Protein AF-A0A7S1R4V3-F1 (afdb_monomer_lite)

Secondary structure (DSSP, 8-state):
--TTSS------IIIIIHHHHH-TT--EEEEES-HHHHHHHHHHHHTTT-EEEEE-----EEE--TT--HHHHHHHHHHHHHGGGG-STT---EEE----

Organism: Alexandrium catenella (NCBI:txid2925)

InterPro domains:
  IPR015590 Aldehyde dehydrogenase domain [PF00171] (1-100)
  IPR016161 Aldehyde/histidinol dehydrogenase [SSF53720] (1-100)
  IPR016162 Aldehyde dehydrogenase, N-terminal [G3DSA:3.40.605.10] (1-57)
  IPR016163 Aldehyde dehydrogenase, C-terminal [G3DSA:3.40.309.10] (58-100)

pLDDT: mean 96.74, std 1.95, range [84.31, 98.69]

Foldseek 3Di:
DPPPPDDDDDDDCVPPVLCQLQPLPDQEDEDEEAPVSLVVSCVNNVVNPHHYHYHHAAQAADEDDPPDDCVVVVVVLVCQCCPVHNPDSNRNNHYHYDPD

Structure (mmCIF, N/CA/C/O backbone):
data_AF-A0A7S1R4V3-F1
#
_entry.id   AF-A0A7S1R4V3-F1
#
loop_
_atom_site.group_PDB
_atom_site.id
_atom_site.type_symbol
_atom_site.label_atom_id
_atom_site.label_alt_id
_atom_site.label_comp_id
_atom_site.label_asym_id
_atom_site.label_entity_id
_atom_site.label_seq_id
_atom_site.pdbx_PDB_ins_code
_atom_site.Cartn_x
_atom_site.Cartn_y
_atom_site.Cartn_z
_atom_site.occupancy
_atom_site.B_iso_or_equiv
_atom_site.auth_seq_id
_atom_site.auth_comp_id
_atom_site.auth_asym_id
_atom_site.auth_atom_id
_atom_site.pdbx_PDB_model_num
ATOM 1 N N . LEU A 1 1 ? -17.159 19.241 11.089 1.00 92.56 1 LEU A N 1
ATOM 2 C CA . LEU A 1 1 ? -17.833 17.939 11.306 1.00 92.56 1 LEU A CA 1
ATOM 3 C C . LEU A 1 1 ? -18.460 17.944 12.697 1.00 92.56 1 LEU A C 1
ATOM 5 O O . LEU A 1 1 ? -17.871 18.572 13.573 1.00 92.56 1 LEU A O 1
ATOM 9 N N . PRO A 1 2 ? -19.611 17.288 12.920 1.00 98.50 2 PRO A N 1
ATOM 10 C CA . PRO A 1 2 ? -20.125 17.053 14.270 1.00 98.50 2 PRO A CA 1
ATOM 11 C C . PRO A 1 2 ? -19.094 16.346 15.168 1.00 98.50 2 PRO A C 1
ATOM 13 O O . PRO A 1 2 ? -18.224 15.620 14.677 1.00 98.50 2 PRO A O 1
ATOM 16 N N . LYS A 1 3 ? -19.188 16.552 16.488 1.00 98.25 3 LYS A N 1
ATOM 17 C CA . LYS A 1 3 ? -18.275 15.943 17.469 1.00 98.25 3 LYS A CA 1
ATOM 18 C C . LYS A 1 3 ? -18.311 14.412 17.357 1.00 98.25 3 LYS A C 1
ATOM 20 O O . LYS A 1 3 ? -19.385 13.824 17.380 1.00 98.25 3 LYS A O 1
ATOM 25 N N . GLY A 1 4 ? -17.137 13.785 17.258 1.00 97.69 4 GLY A N 1
ATOM 26 C CA . GLY A 1 4 ? -16.975 12.326 17.206 1.00 97.69 4 GLY A CA 1
ATOM 27 C C . GLY A 1 4 ? -17.000 11.700 15.806 1.00 97.69 4 GLY A C 1
ATOM 28 O O . GLY A 1 4 ? -16.660 10.529 15.686 1.00 97.69 4 GLY A O 1
ATOM 29 N N . VAL A 1 5 ? -17.330 12.456 14.749 1.00 98.56 5 VAL A N 1
ATOM 30 C CA . VAL A 1 5 ? -17.354 11.931 13.364 1.00 98.56 5 VAL A CA 1
ATOM 31 C C . VAL A 1 5 ? -15.955 11.595 12.846 1.00 98.56 5 VAL A C 1
ATOM 33 O O . VAL A 1 5 ? -15.773 10.603 12.148 1.00 98.56 5 VAL A O 1
ATOM 36 N N . PHE A 1 6 ? -14.964 12.415 13.189 1.00 98.31 6 PHE A N 1
ATOM 37 C CA . PHE A 1 6 ? -13.565 12.176 12.860 1.00 98.31 6 PHE A CA 1
ATOM 38 C C . PHE A 1 6 ? -12.739 12.232 14.134 1.00 98.31 6 PHE A C 1
ATOM 40 O O . PHE A 1 6 ? -12.869 13.169 14.923 1.00 98.31 6 PHE A O 1
ATOM 47 N N . ASN A 1 7 ? -11.880 11.235 14.305 1.00 98.19 7 ASN A N 1
ATOM 48 C CA . ASN A 1 7 ? -10.966 11.129 15.428 1.00 98.19 7 ASN A CA 1
ATOM 49 C C . ASN A 1 7 ? -9.594 10.748 14.865 1.00 98.19 7 ASN A C 1
ATOM 51 O O . ASN A 1 7 ? -9.501 9.844 14.036 1.00 98.19 7 ASN A O 1
ATOM 55 N N . MET A 1 8 ? -8.541 11.432 15.311 1.00 97.62 8 MET A N 1
ATOM 56 C CA . MET A 1 8 ? -7.157 11.115 14.963 1.00 97.62 8 MET A CA 1
ATOM 57 C C . MET A 1 8 ? -6.449 10.612 16.214 1.00 97.62 8 MET A C 1
ATOM 59 O O . MET A 1 8 ? -6.456 11.283 17.244 1.00 97.62 8 MET A O 1
ATOM 63 N N . VAL A 1 9 ? -5.843 9.435 16.111 1.00 96.75 9 VAL A N 1
ATOM 64 C CA . VAL A 1 9 ? -5.105 8.795 17.200 1.00 96.75 9 VAL A CA 1
ATOM 65 C C . VAL A 1 9 ? -3.685 8.548 16.716 1.00 96.75 9 VAL A C 1
ATOM 67 O O . VAL A 1 9 ? -3.489 8.067 15.601 1.00 96.75 9 VAL A O 1
ATOM 70 N N . VAL A 1 10 ? -2.702 8.893 17.545 1.00 97.75 10 VAL A N 1
ATOM 71 C CA . VAL A 1 10 ? -1.279 8.690 17.260 1.00 97.75 10 VAL A CA 1
ATOM 72 C C . VAL A 1 10 ? -0.739 7.661 18.241 1.00 97.75 10 VAL A C 1
ATOM 74 O O . VAL A 1 10 ? -0.885 7.822 19.449 1.00 97.75 10 VAL A O 1
ATOM 77 N N . GLY A 1 11 ? -0.121 6.613 17.713 1.00 96.88 11 GLY A N 1
ATOM 78 C CA . GLY A 1 11 ? 0.475 5.543 18.498 1.00 96.88 11 GLY A CA 1
ATOM 79 C C . GLY A 1 11 ? 1.022 4.442 17.602 1.00 96.88 11 GLY A C 1
ATOM 80 O O . GLY A 1 11 ? 1.032 4.570 16.376 1.00 96.88 11 GLY A O 1
ATOM 81 N N . ASP A 1 12 ? 1.498 3.366 18.216 1.00 98.06 12 ASP 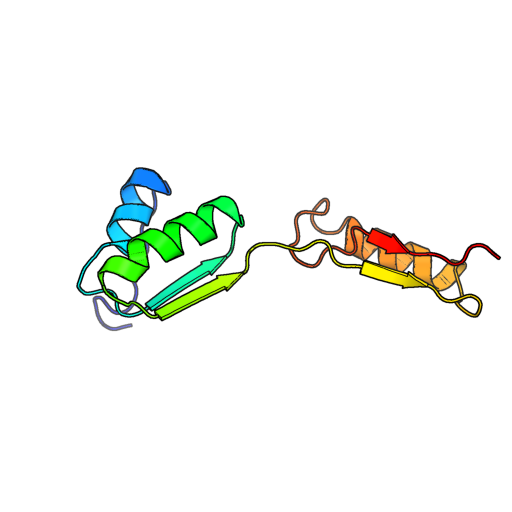A N 1
ATOM 82 C CA . ASP A 1 12 ? 2.060 2.236 17.485 1.00 98.06 12 ASP A CA 1
ATOM 83 C C . ASP A 1 12 ? 0.990 1.196 17.093 1.00 98.06 12 ASP A C 1
ATOM 85 O O . ASP A 1 12 ? -0.173 1.233 17.509 1.00 98.06 12 ASP A O 1
ATOM 89 N N . GLY A 1 13 ? 1.396 0.250 16.243 1.00 96.94 13 GLY A N 1
ATOM 90 C CA . GLY A 1 13 ? 0.543 -0.868 15.840 1.00 96.94 13 GLY A CA 1
ATOM 91 C C . GLY A 1 13 ? 0.124 -1.763 17.016 1.00 96.94 13 GLY A C 1
ATOM 92 O O . GLY A 1 13 ? -1.070 -2.026 17.149 1.00 96.94 13 GLY A O 1
ATOM 93 N N . PRO A 1 14 ? 1.058 -2.231 17.868 1.00 96.69 14 PRO A N 1
ATOM 94 C CA . PRO A 1 14 ? 0.731 -3.145 18.963 1.00 96.69 14 PRO A CA 1
ATOM 95 C C . PRO A 1 14 ? -0.208 -2.583 20.039 1.00 96.69 14 PRO A C 1
ATOM 97 O O . PRO A 1 14 ? -1.061 -3.324 20.516 1.00 96.69 14 PRO A O 1
ATOM 100 N N . SER A 1 15 ? -0.077 -1.313 20.432 1.00 95.25 15 SER A N 1
ATOM 101 C CA . SER A 1 15 ? -0.902 -0.715 21.490 1.00 95.25 15 SER A CA 1
ATOM 102 C C . SER A 1 15 ? -2.184 -0.088 20.939 1.00 95.25 15 SER A C 1
ATOM 104 O O . SER A 1 15 ? -3.278 -0.459 21.362 1.00 95.25 15 SER A O 1
ATOM 106 N N . CYS A 1 16 ? -2.088 0.822 19.964 1.00 97.19 16 CYS A N 1
ATOM 107 C CA . CYS A 1 16 ? -3.255 1.527 19.430 1.00 97.19 16 CYS A CA 1
ATOM 108 C C . CYS A 1 16 ? -3.963 0.735 18.327 1.00 97.19 16 CYS A C 1
ATOM 110 O O . CYS A 1 16 ? -5.192 0.644 18.319 1.00 97.19 16 CYS A O 1
ATOM 112 N N . GLY A 1 17 ? -3.200 0.156 17.397 1.00 97.69 17 GLY A N 1
ATOM 113 C CA . GLY A 1 17 ? -3.753 -0.585 16.261 1.00 97.69 17 GLY A CA 1
ATOM 114 C C . GLY A 1 17 ? -4.520 -1.838 16.688 1.00 97.69 17 GLY A C 1
ATOM 115 O O . GLY A 1 17 ? -5.664 -2.026 16.283 1.00 97.69 17 GLY A O 1
ATOM 116 N N . GLU A 1 18 ? -3.928 -2.671 17.546 1.00 97.81 18 GLU A N 1
ATOM 117 C CA . GLU A 1 18 ? -4.556 -3.905 18.042 1.00 97.81 18 GLU A CA 1
ATOM 118 C C . GLU A 1 18 ? -5.849 -3.614 18.829 1.00 97.81 18 GLU A C 1
ATOM 120 O O . GLU A 1 18 ? -6.869 -4.289 18.639 1.00 97.81 18 GLU A O 1
ATOM 125 N N . ALA A 1 19 ? -5.840 -2.568 19.665 1.00 97.69 19 ALA A N 1
ATOM 126 C CA . ALA A 1 19 ? -7.022 -2.114 20.393 1.00 97.69 19 ALA A CA 1
ATOM 127 C C . ALA A 1 19 ? -8.141 -1.673 19.435 1.00 97.69 19 ALA A C 1
ATOM 129 O O . ALA A 1 19 ? -9.290 -2.071 19.614 1.00 97.69 19 ALA A O 1
ATOM 130 N N . LEU A 1 20 ? -7.812 -0.918 18.379 1.00 97.81 20 LEU A N 1
ATOM 131 C CA . LEU A 1 20 ? -8.791 -0.477 17.383 1.00 97.81 20 LEU A CA 1
ATOM 132 C C . LEU A 1 20 ? -9.389 -1.651 16.592 1.00 97.81 20 LEU A C 1
ATOM 134 O O . LEU A 1 20 ? -10.601 -1.711 16.398 1.00 97.81 20 LEU A O 1
ATOM 138 N N . VAL A 1 21 ? -8.558 -2.600 16.153 1.00 98.19 21 VAL A N 1
ATOM 139 C CA . VAL A 1 21 ? -8.997 -3.744 15.333 1.00 98.19 21 VAL A CA 1
ATOM 140 C C . VAL A 1 21 ? -9.876 -4.712 16.131 1.00 98.19 21 VAL A C 1
ATOM 142 O O . VAL A 1 21 ? -10.833 -5.268 15.589 1.00 98.19 21 VAL A O 1
ATOM 145 N N . SER A 1 22 ? -9.581 -4.905 17.418 1.00 97.50 22 SER A N 1
ATOM 146 C CA . SER A 1 22 ? -10.347 -5.792 18.304 1.00 97.50 22 SER A CA 1
ATOM 147 C C . SER A 1 22 ? -11.613 -5.155 18.886 1.00 97.50 22 SER A C 1
ATOM 149 O O . SER A 1 22 ? -12.483 -5.883 19.370 1.00 97.50 22 SER A O 1
ATOM 151 N N . HIS A 1 23 ? -11.757 -3.827 18.823 1.00 97.94 23 HIS A N 1
ATOM 152 C CA . HIS A 1 23 ? -12.858 -3.124 19.473 1.00 97.94 23 HIS A CA 1
ATOM 153 C C . HIS A 1 23 ? -14.231 -3.568 18.925 1.00 97.94 23 HIS A C 1
ATOM 155 O O . HIS A 1 23 ? -14.455 -3.540 17.707 1.00 97.94 23 HIS A O 1
ATOM 161 N N . PRO A 1 24 ? -15.199 -3.947 19.782 1.00 96.88 24 PRO A N 1
ATOM 162 C CA . PRO A 1 24 ? -16.474 -4.513 19.336 1.00 96.88 24 PRO A CA 1
ATOM 163 C C . PRO A 1 24 ? -17.293 -3.539 18.480 1.00 96.88 24 PRO A C 1
ATOM 165 O O . PRO A 1 24 ? -17.893 -3.969 17.505 1.00 96.88 24 PRO A O 1
ATOM 168 N N . SER A 1 25 ? -17.243 -2.235 18.772 1.00 97.31 25 SER A N 1
ATOM 169 C CA . SER A 1 25 ? -18.011 -1.202 18.054 1.00 97.31 25 SER A CA 1
ATOM 170 C C . SER A 1 25 ? -17.431 -0.764 16.703 1.00 97.31 25 SER A C 1
ATOM 172 O O . SER A 1 25 ? -17.953 0.168 16.105 1.00 97.31 25 SER A O 1
ATOM 174 N N . VAL A 1 26 ? -16.326 -1.357 16.239 1.00 98.19 26 VAL A N 1
ATOM 175 C CA . VAL A 1 26 ? -15.781 -1.047 14.909 1.00 98.19 26 VAL A CA 1
ATOM 176 C C . VAL A 1 26 ? -16.376 -2.003 13.881 1.00 98.19 26 VAL A C 1
ATOM 178 O O . VAL A 1 26 ? -16.219 -3.217 14.003 1.00 98.19 26 VAL A O 1
ATOM 181 N N . ASP A 1 27 ? -17.016 -1.464 12.846 1.00 98.31 27 ASP A N 1
ATOM 182 C CA . ASP A 1 27 ? -17.678 -2.271 11.809 1.00 98.31 27 ASP A CA 1
ATOM 183 C C . ASP A 1 27 ? -16.759 -2.642 10.634 1.00 98.31 27 ASP A C 1
ATOM 185 O O . ASP A 1 27 ? -16.968 -3.650 9.949 1.00 98.31 27 ASP A O 1
ATOM 189 N N . LEU A 1 28 ? -15.756 -1.802 10.356 1.00 98.50 28 LEU A N 1
ATOM 190 C CA . LEU A 1 28 ? -14.849 -1.952 9.223 1.00 98.50 28 LEU A CA 1
ATOM 191 C C . LEU A 1 28 ? -13.439 -1.485 9.575 1.00 98.50 28 LEU A C 1
ATOM 193 O O . LEU A 1 28 ? -13.257 -0.425 10.169 1.00 98.50 28 LEU A O 1
ATOM 197 N N . ILE A 1 29 ? -12.449 -2.247 9.115 1.00 98.56 29 ILE A N 1
ATOM 198 C CA . ILE A 1 29 ? -11.042 -1.853 9.114 1.00 98.56 29 ILE A CA 1
ATOM 199 C C . ILE A 1 29 ? -10.574 -1.673 7.668 1.00 98.56 29 ILE A C 1
ATOM 201 O O . ILE A 1 29 ? -10.734 -2.570 6.839 1.00 98.56 29 ILE A O 1
ATOM 205 N N . SER A 1 30 ? -9.980 -0.517 7.376 1.00 98.62 30 SER A N 1
ATOM 206 C CA . SER A 1 30 ? -9.268 -0.247 6.125 1.00 98.62 30 SER A CA 1
ATOM 207 C C . SER A 1 30 ? -7.795 -0.046 6.446 1.00 98.62 30 SER A C 1
ATOM 209 O O . SER A 1 30 ? -7.461 0.810 7.265 1.00 98.62 30 SER A O 1
ATOM 211 N N . PHE A 1 31 ? -6.920 -0.844 5.841 1.00 98.62 31 PHE A N 1
ATOM 212 C CA . PHE A 1 31 ? -5.497 -0.846 6.154 1.00 98.62 31 PHE A CA 1
ATOM 213 C C . PHE A 1 31 ? -4.631 -0.882 4.895 1.00 98.62 31 PHE A C 1
ATOM 215 O O . PHE A 1 31 ? -4.784 -1.759 4.048 1.00 98.62 31 PHE A O 1
ATOM 222 N N . THR A 1 32 ? -3.645 0.009 4.839 1.00 98.62 32 THR A N 1
ATOM 223 C CA . THR A 1 32 ? -2.581 -0.010 3.832 1.00 98.62 32 THR A CA 1
ATOM 224 C C . THR A 1 32 ? -1.244 -0.154 4.540 1.00 98.62 32 THR A C 1
ATOM 226 O O . THR A 1 32 ? -0.941 0.610 5.456 1.00 98.62 32 THR A O 1
ATOM 229 N N . GLY A 1 33 ? -0.433 -1.129 4.133 1.00 98.19 33 GLY A N 1
ATOM 230 C CA . GLY A 1 33 ? 0.866 -1.364 4.756 1.00 98.19 33 GLY A CA 1
ATOM 231 C C . GLY A 1 33 ? 1.479 -2.707 4.386 1.00 98.19 33 GLY A C 1
ATOM 232 O O . GLY A 1 33 ? 1.307 -3.213 3.284 1.00 98.19 33 GLY A O 1
ATOM 233 N N . SER A 1 34 ? 2.235 -3.301 5.310 1.00 98.19 34 SER A N 1
ATOM 234 C CA . SER A 1 34 ? 2.903 -4.582 5.048 1.00 98.19 34 SER A CA 1
ATOM 235 C C . SER A 1 34 ? 1.932 -5.767 5.058 1.00 98.19 34 SER A C 1
ATOM 237 O O . SER A 1 34 ? 1.021 -5.828 5.886 1.00 98.19 34 SER A O 1
ATOM 239 N N . THR A 1 35 ? 2.209 -6.784 4.236 1.00 98.50 35 THR A N 1
ATOM 240 C CA . THR A 1 35 ? 1.494 -8.075 4.275 1.00 98.50 35 THR A CA 1
ATOM 241 C C . THR A 1 35 ? 1.494 -8.709 5.673 1.00 98.50 35 THR A C 1
ATOM 243 O O . THR A 1 35 ? 0.480 -9.261 6.096 1.00 98.50 35 THR A O 1
ATOM 246 N N . ARG A 1 36 ? 2.600 -8.600 6.427 1.00 98.06 36 ARG A N 1
ATOM 247 C CA . ARG A 1 36 ? 2.698 -9.114 7.805 1.00 98.06 36 ARG A CA 1
ATOM 248 C C . ARG A 1 36 ? 1.648 -8.481 8.722 1.00 98.06 36 ARG A C 1
ATOM 250 O O . ARG A 1 36 ? 0.936 -9.197 9.416 1.00 98.06 36 ARG A O 1
ATOM 257 N N . ALA A 1 37 ? 1.550 -7.152 8.711 1.00 98.31 37 ALA A N 1
ATOM 258 C CA . ALA A 1 37 ? 0.572 -6.431 9.524 1.00 98.31 37 ALA A CA 1
ATOM 259 C C . ALA A 1 37 ? -0.866 -6.697 9.050 1.00 98.31 37 ALA A C 1
ATOM 261 O O . ALA A 1 37 ? -1.739 -6.948 9.872 1.00 98.31 37 ALA A O 1
ATOM 262 N N . GLY A 1 38 ? -1.098 -6.732 7.732 1.00 98.50 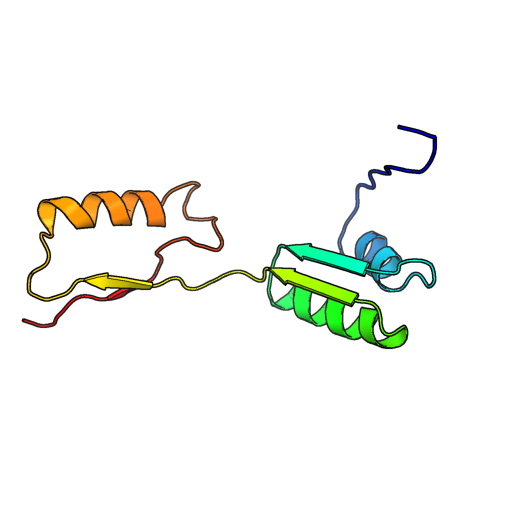38 GLY A N 1
ATOM 263 C CA . GLY A 1 38 ? -2.409 -7.043 7.158 1.00 98.50 38 GLY A CA 1
ATOM 264 C C . GLY A 1 38 ? -2.953 -8.404 7.594 1.00 98.50 38 GLY A C 1
ATOM 265 O O . GLY A 1 38 ? -4.110 -8.498 7.993 1.00 98.50 38 GLY A O 1
ATOM 266 N N . LYS A 1 39 ? -2.109 -9.446 7.596 1.00 98.56 39 LYS A N 1
ATOM 267 C CA . LYS A 1 39 ? -2.483 -10.777 8.104 1.00 98.56 39 LYS A CA 1
ATOM 268 C C . LYS A 1 39 ? -2.928 -10.718 9.564 1.00 98.56 39 LYS A C 1
ATOM 270 O O . LYS A 1 39 ? -4.008 -11.209 9.881 1.00 98.56 39 LYS A O 1
ATOM 275 N N . ARG A 1 40 ? -2.153 -10.040 10.419 1.00 98.31 40 ARG A N 1
ATOM 276 C CA . ARG A 1 40 ? -2.504 -9.868 11.833 1.00 98.31 40 ARG A CA 1
ATOM 277 C C . ARG A 1 40 ? -3.848 -9.160 12.010 1.00 98.31 40 ARG A C 1
ATOM 279 O O . ARG A 1 40 ? -4.677 -9.602 12.798 1.00 98.31 40 ARG A O 1
ATOM 286 N N . ILE A 1 41 ? -4.083 -8.092 11.251 1.00 98.69 41 ILE A N 1
ATOM 287 C CA . ILE A 1 41 ? -5.350 -7.356 11.281 1.00 98.69 41 ILE A CA 1
ATOM 288 C C . ILE A 1 41 ? -6.519 -8.277 10.917 1.00 98.69 41 ILE A C 1
ATOM 290 O O . ILE A 1 41 ? -7.513 -8.299 11.640 1.00 98.69 41 ILE A O 1
ATOM 294 N N . CYS A 1 42 ? -6.393 -9.071 9.849 1.00 98.50 42 CYS A N 1
ATOM 295 C CA . CYS A 1 42 ? -7.427 -10.026 9.447 1.00 98.50 42 CYS A CA 1
ATOM 296 C C . CYS A 1 42 ? -7.712 -11.077 10.535 1.00 98.50 42 CYS A C 1
ATOM 298 O O . CYS A 1 42 ? -8.876 -11.349 10.821 1.00 98.50 42 CYS A O 1
ATOM 300 N N . GLU A 1 43 ? -6.677 -11.638 11.170 1.00 98.44 43 GLU A N 1
ATOM 301 C CA . GLU A 1 43 ? -6.821 -12.620 12.258 1.00 98.44 43 GLU A CA 1
ATOM 302 C C . GLU A 1 43 ? -7.609 -12.060 13.450 1.00 98.44 43 GLU A C 1
ATOM 304 O O . GLU A 1 43 ? -8.500 -12.718 13.987 1.00 98.44 43 GLU A O 1
ATOM 309 N N . VAL A 1 44 ? -7.290 -10.835 13.871 1.00 98.38 44 VAL A N 1
ATOM 310 C CA . VAL A 1 44 ? -7.940 -10.194 15.021 1.00 98.38 44 VAL A CA 1
ATOM 311 C C . VAL A 1 44 ? -9.370 -9.789 14.670 1.00 98.38 44 VAL A C 1
ATOM 313 O O . VAL A 1 44 ? -10.295 -10.065 15.437 1.00 98.38 44 VAL A O 1
ATOM 316 N N . ALA A 1 45 ? -9.567 -9.189 13.493 1.00 98.38 45 ALA A N 1
ATOM 317 C CA . ALA A 1 45 ? -10.871 -8.748 13.008 1.00 98.38 45 ALA A CA 1
ATOM 318 C C . ALA A 1 45 ? -11.867 -9.909 12.836 1.00 98.38 45 ALA A C 1
ATOM 320 O O . ALA A 1 45 ? -13.065 -9.731 13.077 1.00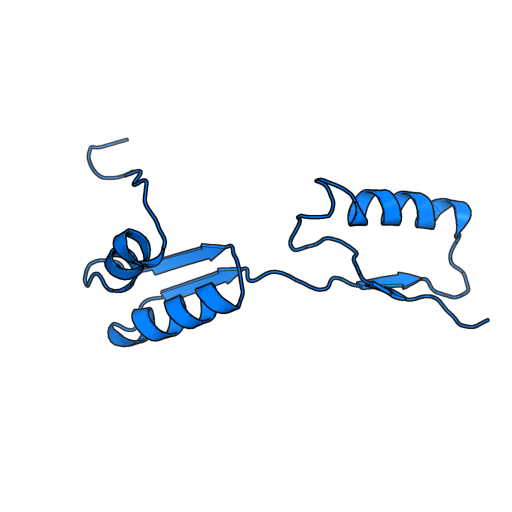 98.38 45 ALA A O 1
ATOM 321 N N . ALA A 1 46 ? -11.382 -11.108 12.487 1.00 97.94 46 ALA A N 1
ATOM 322 C CA . ALA A 1 46 ? -12.208 -12.303 12.315 1.00 97.94 46 ALA A CA 1
ATOM 323 C C . ALA A 1 46 ? -12.987 -12.689 13.583 1.00 97.94 46 ALA A C 1
ATOM 325 O O . ALA A 1 46 ? -14.104 -13.190 13.478 1.00 97.94 46 ALA A O 1
ATOM 326 N N . ARG A 1 47 ? -12.464 -12.381 14.781 1.00 96.88 47 ARG A N 1
ATOM 327 C CA . ARG A 1 47 ? -13.133 -12.664 16.069 1.00 96.88 47 ARG A CA 1
ATOM 328 C C . ARG A 1 47 ? -14.502 -12.000 16.208 1.00 96.88 47 ARG A C 1
ATOM 330 O O . ARG A 1 47 ? -15.326 -12.461 16.985 1.00 96.88 47 ARG A O 1
ATOM 337 N N . THR A 1 48 ? -14.729 -10.911 15.477 1.00 96.44 48 THR A N 1
ATOM 338 C CA . THR A 1 48 ? -16.002 -10.174 15.472 1.00 96.44 48 THR A CA 1
ATOM 339 C C . THR A 1 48 ? -16.578 -10.037 14.063 1.00 96.44 48 THR A C 1
ATOM 341 O O . THR A 1 48 ? -17.464 -9.219 13.844 1.00 96.44 48 THR A O 1
ATOM 344 N N . LEU A 1 49 ? -16.071 -10.833 13.108 1.00 96.75 49 LEU A N 1
ATOM 345 C CA . LEU A 1 49 ? -16.511 -10.869 11.709 1.00 96.75 49 LEU A CA 1
ATOM 346 C C . LEU A 1 49 ? -16.567 -9.481 11.035 1.00 96.75 49 LEU A C 1
ATOM 348 O O . LEU A 1 49 ? -17.447 -9.213 10.215 1.00 96.75 49 LEU A O 1
ATOM 352 N N . LYS A 1 50 ? -15.625 -8.584 11.368 1.00 97.44 50 LYS A N 1
ATOM 353 C CA . LYS A 1 50 ? -15.578 -7.236 10.775 1.00 97.44 50 LYS A CA 1
ATOM 354 C C . LYS A 1 50 ? -15.263 -7.308 9.289 1.00 97.44 50 LYS A C 1
ATOM 356 O O . LYS A 1 50 ? -14.508 -8.169 8.835 1.00 97.44 50 LYS A O 1
ATOM 361 N N . ARG A 1 51 ? -15.752 -6.326 8.530 1.00 98.56 51 ARG A N 1
ATOM 362 C CA . ARG A 1 51 ? -15.280 -6.122 7.155 1.00 98.56 51 ARG A CA 1
ATOM 363 C C . ARG A 1 51 ? -13.839 -5.622 7.188 1.00 98.56 51 ARG A C 1
ATOM 365 O O . ARG A 1 51 ? -13.525 -4.687 7.919 1.00 98.56 51 ARG A O 1
ATOM 372 N N . VAL A 1 52 ? -12.982 -6.205 6.357 1.00 98.50 52 VAL A N 1
ATOM 373 C CA . VAL A 1 52 ? -11.575 -5.808 6.248 1.00 98.50 52 VAL A CA 1
ATOM 374 C C . VAL A 1 52 ? -11.238 -5.503 4.792 1.00 98.50 52 VAL A C 1
ATOM 376 O O . VAL A 1 52 ? -11.569 -6.279 3.895 1.00 98.50 52 VAL A O 1
ATOM 379 N N . ARG A 1 53 ? -10.596 -4.356 4.557 1.00 98.62 53 ARG A N 1
ATOM 380 C CA . ARG A 1 53 ? -10.012 -3.955 3.271 1.00 98.62 53 ARG A CA 1
ATOM 381 C C . ARG A 1 53 ? -8.519 -3.743 3.465 1.00 98.62 53 ARG A C 1
ATOM 383 O O . ARG A 1 53 ? -8.123 -3.025 4.383 1.00 98.62 53 ARG A O 1
ATOM 390 N N . THR A 1 54 ? -7.708 -4.380 2.632 1.00 98.56 54 THR A N 1
ATOM 391 C CA . THR A 1 54 ? -6.255 -4.386 2.784 1.00 98.56 54 THR A CA 1
ATOM 392 C C . THR A 1 54 ? -5.540 -4.115 1.468 1.00 98.56 54 THR A C 1
ATOM 394 O O . THR A 1 54 ? -5.850 -4.732 0.457 1.00 98.56 54 THR A O 1
ATOM 397 N N . GLU A 1 55 ? -4.528 -3.252 1.523 1.00 98.50 55 GLU A N 1
ATOM 398 C CA . GLU A 1 55 ? -3.582 -2.979 0.434 1.00 98.50 55 GLU A CA 1
ATOM 399 C C . GLU A 1 55 ? -2.158 -3.254 0.942 1.00 98.50 55 GLU A C 1
ATOM 401 O O . GLU A 1 55 ? -1.643 -2.538 1.806 1.00 98.50 55 GLU A O 1
ATOM 406 N N . LEU A 1 56 ? -1.543 -4.352 0.483 1.00 98.31 56 LEU A N 1
ATOM 407 C CA . LEU A 1 56 ? -0.466 -5.038 1.225 1.00 98.31 56 LEU A CA 1
ATOM 408 C C . LEU A 1 56 ? 0.918 -5.026 0.557 1.00 98.31 56 LEU A C 1
ATOM 410 O O . LEU A 1 56 ? 1.783 -5.849 0.889 1.00 98.31 56 LEU A O 1
ATOM 414 N N . GLY A 1 57 ? 1.122 -4.075 -0.354 1.00 96.69 57 GLY A N 1
ATOM 415 C CA . GLY A 1 57 ? 2.317 -3.955 -1.187 1.00 96.69 57 GLY A CA 1
ATOM 416 C C . GLY A 1 57 ? 2.195 -4.718 -2.506 1.00 96.69 57 GLY A C 1
ATOM 417 O O . GLY A 1 57 ? 1.150 -5.282 -2.822 1.00 96.69 57 GLY A O 1
ATOM 418 N N . GLY A 1 58 ? 3.277 -4.730 -3.282 1.00 95.62 58 GLY A N 1
ATOM 419 C CA . GLY A 1 58 ? 3.299 -5.363 -4.594 1.00 95.62 58 GLY A CA 1
ATOM 420 C C . GLY A 1 58 ? 4.710 -5.652 -5.090 1.00 95.62 58 GLY A C 1
ATOM 421 O O . GLY A 1 58 ? 5.703 -5.139 -4.573 1.00 95.62 58 GLY A O 1
ATOM 422 N N . LYS A 1 59 ? 4.785 -6.498 -6.117 1.00 96.38 59 LYS A N 1
ATOM 423 C CA . LYS A 1 59 ? 5.983 -6.726 -6.933 1.00 96.38 59 LYS A CA 1
ATOM 424 C C . LYS A 1 59 ? 5.608 -6.484 -8.394 1.00 96.38 59 LYS A C 1
ATOM 426 O O . LYS A 1 59 ? 5.606 -7.413 -9.202 1.00 96.38 59 LYS A O 1
ATOM 431 N N . SER A 1 60 ? 5.187 -5.252 -8.688 1.00 96.50 60 SER A N 1
A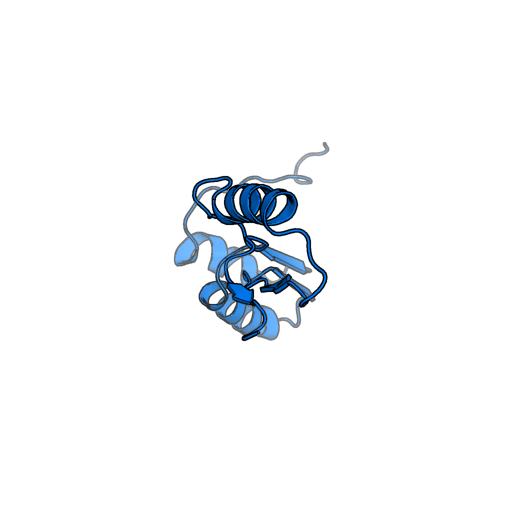TOM 432 C CA . SER A 1 60 ? 4.628 -4.894 -9.992 1.00 96.50 60 SER A CA 1
ATOM 433 C C . SER A 1 60 ? 5.627 -5.155 -11.107 1.00 96.50 60 SER A C 1
ATOM 435 O O . SER A 1 60 ? 6.819 -4.856 -10.982 1.00 96.50 60 SER A O 1
ATOM 437 N N . ALA A 1 61 ? 5.120 -5.738 -12.188 1.00 95.62 61 ALA A N 1
ATOM 438 C CA . ALA A 1 61 ? 5.912 -6.092 -13.346 1.00 95.62 61 ALA A CA 1
ATOM 439 C C . ALA A 1 61 ? 5.722 -5.076 -14.467 1.00 95.62 61 ALA A C 1
ATOM 441 O O . ALA A 1 61 ? 4.595 -4.671 -14.741 1.00 95.62 61 ALA A O 1
ATOM 442 N N . ALA A 1 62 ? 6.820 -4.733 -15.127 1.00 94.19 62 ALA A N 1
ATOM 443 C CA . ALA A 1 62 ? 6.823 -4.126 -16.448 1.00 94.19 62 ALA A CA 1
ATOM 444 C C . ALA A 1 62 ? 7.298 -5.194 -17.436 1.00 94.19 62 ALA A C 1
ATOM 446 O O . ALA A 1 62 ? 8.335 -5.814 -17.199 1.00 94.19 62 ALA A O 1
ATOM 447 N N . LEU A 1 63 ? 6.532 -5.446 -18.496 1.00 95.00 63 LEU A N 1
ATOM 448 C CA . LEU A 1 63 ? 6.888 -6.399 -19.544 1.00 95.00 63 LEU A CA 1
ATOM 449 C C . LEU A 1 63 ? 7.192 -5.620 -20.820 1.00 95.00 63 LEU A C 1
ATOM 451 O O . LEU A 1 63 ? 6.301 -4.969 -21.358 1.00 95.00 63 LEU A O 1
ATOM 455 N N . LEU A 1 64 ? 8.439 -5.695 -21.275 1.00 94.69 64 LEU A N 1
ATOM 456 C CA . LEU A 1 64 ? 8.829 -5.259 -22.609 1.00 94.69 64 LEU A CA 1
ATOM 457 C C . LEU A 1 64 ? 8.717 -6.434 -23.571 1.00 94.69 64 LEU A C 1
ATOM 459 O O . LEU A 1 64 ? 9.095 -7.555 -23.226 1.00 94.69 64 LEU A O 1
ATOM 463 N N . LEU A 1 65 ? 8.168 -6.163 -24.750 1.00 95.94 65 LEU A N 1
ATOM 464 C CA . LEU A 1 65 ? 8.125 -7.100 -25.867 1.00 95.94 65 LEU A CA 1
ATOM 465 C C . LEU A 1 65 ? 9.293 -6.814 -26.823 1.00 95.94 65 LEU A C 1
ATOM 467 O O . LEU A 1 65 ? 10.030 -5.845 -26.641 1.00 95.94 65 LEU A O 1
ATOM 471 N N . ASP A 1 66 ? 9.507 -7.703 -27.785 1.00 95.94 66 ASP A N 1
ATOM 472 C CA . ASP A 1 66 ? 10.600 -7.653 -28.766 1.00 95.94 66 ASP A CA 1
ATOM 473 C C . ASP A 1 66 ? 10.504 -6.472 -29.739 1.00 95.94 66 ASP A C 1
ATOM 475 O O . ASP A 1 66 ? 11.523 -6.013 -30.246 1.00 95.94 66 ASP A O 1
ATOM 479 N N . ASP A 1 67 ? 9.302 -5.941 -29.945 1.00 95.19 67 ASP A N 1
ATOM 480 C CA . ASP A 1 67 ? 9.022 -4.761 -30.764 1.00 95.19 67 ASP A CA 1
ATOM 481 C C . ASP A 1 67 ? 9.011 -3.438 -29.977 1.00 95.19 67 ASP A C 1
ATOM 483 O O . ASP A 1 67 ? 8.698 -2.381 -30.531 1.00 95.19 67 ASP A O 1
ATOM 487 N N . ALA A 1 68 ? 9.339 -3.474 -28.684 1.00 95.62 68 ALA A N 1
ATOM 488 C CA . ALA A 1 68 ? 9.331 -2.287 -27.846 1.00 95.62 68 ALA A CA 1
ATOM 489 C C . ALA A 1 68 ? 10.467 -1.313 -28.208 1.00 95.62 68 ALA A C 1
ATOM 491 O O . ALA A 1 68 ? 11.573 -1.721 -28.551 1.00 95.62 68 ALA A O 1
ATOM 492 N N . ASP A 1 69 ? 10.217 -0.011 -28.054 1.00 95.88 69 ASP A N 1
ATOM 493 C CA . ASP A 1 69 ? 11.257 1.020 -28.140 1.00 95.88 69 ASP A CA 1
ATOM 494 C C . ASP A 1 69 ? 11.912 1.211 -26.761 1.00 95.88 69 ASP A C 1
ATOM 496 O O . ASP A 1 69 ? 11.329 1.786 -25.834 1.00 95.88 69 ASP A O 1
ATOM 500 N N . PHE A 1 70 ? 13.124 0.680 -26.600 1.00 94.06 70 PHE A N 1
ATOM 501 C CA . PHE A 1 70 ? 13.811 0.635 -25.308 1.00 94.06 70 PHE A CA 1
ATOM 502 C C . PHE A 1 70 ? 14.335 2.013 -24.901 1.00 94.06 70 PHE A C 1
ATOM 504 O O . PHE A 1 70 ? 14.299 2.341 -23.712 1.00 94.06 70 PHE A O 1
ATOM 511 N N . ASP A 1 71 ? 14.760 2.829 -25.865 1.00 95.00 71 ASP A N 1
ATOM 512 C CA . ASP A 1 71 ? 15.283 4.172 -25.608 1.00 95.00 71 ASP A CA 1
ATOM 513 C C . ASP A 1 71 ? 14.185 5.092 -25.062 1.00 95.00 71 ASP A C 1
ATOM 515 O O . ASP A 1 71 ? 14.442 5.952 -24.217 1.00 95.00 71 ASP A O 1
ATOM 519 N N . VAL A 1 72 ? 12.936 4.859 -25.475 1.00 95.56 72 VAL A N 1
ATOM 520 C CA . VAL A 1 72 ? 11.767 5.575 -24.953 1.00 95.56 72 VAL A CA 1
ATOM 521 C C . VAL A 1 72 ? 11.286 5.001 -23.615 1.00 95.56 72 VAL A C 1
ATOM 523 O O . VAL A 1 72 ? 10.968 5.754 -22.690 1.00 95.56 72 VAL A O 1
ATOM 526 N N . LEU A 1 73 ? 11.203 3.673 -23.484 1.00 95.19 73 LEU A N 1
ATOM 527 C CA . LEU A 1 73 ? 10.499 3.041 -22.360 1.00 95.19 73 LEU A CA 1
ATOM 528 C C . LEU A 1 73 ? 11.361 2.851 -21.109 1.00 95.19 73 LEU A C 1
ATOM 530 O O . LEU A 1 73 ? 10.857 3.005 -19.992 1.00 95.19 73 LEU A O 1
ATOM 534 N N . VAL A 1 74 ? 12.655 2.555 -21.259 1.00 93.62 74 VAL A N 1
ATOM 535 C CA . VAL A 1 74 ? 13.547 2.315 -20.112 1.00 93.62 74 VAL A CA 1
ATOM 536 C C . VAL A 1 74 ? 13.628 3.533 -19.181 1.00 93.62 74 VAL A C 1
ATOM 538 O O . VAL A 1 74 ? 13.445 3.340 -17.974 1.00 93.62 74 VAL A O 1
ATOM 541 N N . PRO A 1 75 ? 13.809 4.782 -19.664 1.00 95.12 75 PRO A N 1
ATOM 542 C CA . PRO A 1 75 ? 13.827 5.952 -18.785 1.00 95.12 75 PRO A CA 1
ATOM 543 C C . PRO A 1 75 ? 12.535 6.113 -17.973 1.00 95.12 75 PRO A C 1
ATOM 545 O O . PRO A 1 75 ? 12.587 6.384 -16.772 1.00 95.12 75 PRO A O 1
ATOM 548 N N . SER A 1 76 ? 11.373 5.878 -18.596 1.00 93.62 76 SER A N 1
ATOM 549 C CA . SER A 1 76 ? 10.068 5.964 -17.926 1.00 93.62 76 SER A CA 1
ATOM 550 C C . SER A 1 76 ? 9.905 4.910 -16.828 1.00 93.62 76 SER A C 1
ATOM 552 O O . SER A 1 76 ? 9.366 5.196 -15.753 1.00 93.62 76 SER A O 1
ATOM 554 N N . PHE A 1 77 ? 10.396 3.690 -17.057 1.00 94.12 77 PHE A N 1
ATOM 555 C CA . PHE A 1 77 ? 10.358 2.637 -16.045 1.00 94.12 77 PHE A CA 1
ATOM 556 C C . PHE A 1 77 ? 11.304 2.893 -14.888 1.00 94.12 77 PHE A C 1
ATOM 558 O O . PHE A 1 77 ? 10.927 2.630 -13.747 1.00 94.12 77 PHE A O 1
ATOM 565 N N . VAL A 1 78 ? 12.503 3.410 -15.157 1.00 94.75 78 VAL A N 1
ATOM 566 C CA . VAL A 1 78 ? 13.438 3.791 -14.096 1.00 94.75 78 VAL A CA 1
ATOM 567 C C . VAL A 1 78 ? 12.815 4.876 -13.219 1.00 94.75 78 VAL A C 1
ATOM 569 O O . VAL A 1 78 ? 12.846 4.733 -11.998 1.00 94.75 78 VAL A O 1
ATOM 572 N N . ASP A 1 79 ? 12.170 5.890 -13.809 1.00 95.12 79 ASP A N 1
ATOM 573 C CA . ASP A 1 79 ? 11.434 6.906 -13.043 1.00 95.12 79 ASP A CA 1
ATOM 574 C C . ASP A 1 79 ? 10.344 6.269 -12.166 1.00 95.12 79 ASP A C 1
ATOM 576 O O . ASP A 1 79 ? 10.344 6.449 -10.951 1.00 95.12 79 ASP A O 1
ATOM 580 N N . HIS A 1 80 ? 9.482 5.418 -12.730 1.00 94.56 80 HIS A N 1
ATOM 581 C CA . HIS A 1 80 ? 8.430 4.736 -11.963 1.00 94.56 80 HIS A CA 1
ATOM 582 C C . HIS A 1 80 ? 8.963 3.810 -10.863 1.00 94.56 80 HIS A C 1
ATOM 584 O O . HIS A 1 80 ? 8.348 3.689 -9.802 1.00 94.56 80 HIS A O 1
ATOM 590 N N . ALA A 1 81 ? 10.075 3.120 -11.111 1.00 96.38 81 ALA A N 1
ATOM 591 C CA . ALA A 1 81 ? 10.684 2.214 -10.148 1.00 96.38 81 ALA A CA 1
ATOM 592 C C . ALA A 1 81 ? 11.376 2.969 -9.006 1.00 96.38 81 ALA A C 1
ATOM 594 O O . ALA A 1 81 ? 11.407 2.459 -7.887 1.00 96.38 81 ALA A O 1
ATOM 595 N N . MET A 1 82 ? 11.912 4.163 -9.276 1.00 96.62 82 MET A N 1
ATOM 596 C CA . MET A 1 82 ? 12.728 4.931 -8.329 1.00 96.62 82 MET A CA 1
ATOM 597 C C . MET A 1 82 ? 11.999 6.126 -7.715 1.00 96.62 82 MET A C 1
ATOM 599 O O . MET A 1 82 ? 12.496 6.713 -6.750 1.00 96.62 82 MET A O 1
ATOM 603 N N . ARG A 1 83 ? 10.798 6.469 -8.190 1.00 96.44 83 ARG A N 1
ATOM 604 C CA . ARG A 1 83 ? 9.956 7.508 -7.589 1.00 96.44 83 ARG A CA 1
ATOM 605 C C . ARG A 1 83 ? 9.756 7.237 -6.100 1.00 96.44 83 ARG A C 1
ATOM 607 O O . ARG A 1 83 ? 9.489 6.107 -5.696 1.00 96.44 83 ARG A O 1
ATOM 614 N N . ASN A 1 84 ? 9.885 8.277 -5.273 1.00 97.06 84 ASN A N 1
ATOM 615 C CA . ASN A 1 84 ? 9.861 8.151 -3.808 1.00 97.06 84 ASN A CA 1
ATOM 616 C C . ASN A 1 84 ? 10.905 7.147 -3.262 1.00 97.06 84 ASN A C 1
ATOM 618 O O . ASN A 1 84 ? 10.641 6.412 -2.308 1.00 97.06 84 ASN A O 1
ATOM 622 N N . SER A 1 85 ? 12.072 7.066 -3.908 1.00 97.06 85 SER A N 1
ATOM 623 C CA . SER A 1 85 ? 13.112 6.064 -3.630 1.00 97.06 85 SER A CA 1
ATOM 624 C C . SER A 1 85 ? 12.598 4.619 -3.728 1.00 97.06 85 SER A C 1
ATOM 626 O O . SER A 1 85 ? 13.003 3.753 -2.956 1.00 97.06 85 SER A O 1
ATOM 628 N N . GLY A 1 86 ? 11.639 4.370 -4.626 1.00 96.56 86 GLY A N 1
ATOM 629 C CA . GLY A 1 86 ? 10.986 3.072 -4.820 1.00 96.56 86 GLY A CA 1
ATOM 630 C C . GLY A 1 86 ? 10.003 2.669 -3.717 1.00 96.56 86 GLY A C 1
ATOM 631 O O . GLY A 1 86 ? 9.476 1.556 -3.734 1.00 96.56 86 GLY A O 1
ATOM 632 N N . GLN A 1 87 ? 9.710 3.554 -2.761 1.00 97.69 87 GLN A N 1
ATOM 633 C CA . GLN A 1 87 ? 8.782 3.292 -1.658 1.00 97.69 87 GLN A CA 1
ATOM 634 C C . GLN A 1 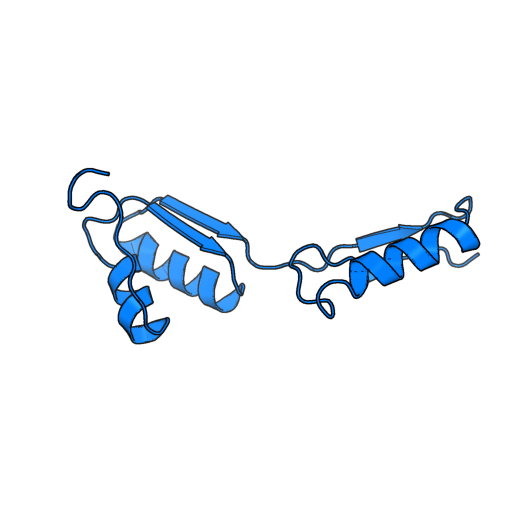87 ? 7.328 3.505 -2.107 1.00 97.69 87 GLN A C 1
ATOM 636 O O . GLN A 1 87 ? 6.632 4.408 -1.635 1.00 97.69 87 GLN A O 1
ATOM 641 N N . ALA A 1 88 ? 6.876 2.683 -3.051 1.00 96.06 88 ALA A N 1
ATOM 642 C CA . ALA A 1 88 ? 5.512 2.685 -3.564 1.00 96.06 88 ALA A CA 1
ATOM 643 C C . ALA A 1 88 ? 5.025 1.248 -3.793 1.00 96.06 88 ALA A C 1
ATOM 645 O O . ALA A 1 88 ? 5.758 0.405 -4.308 1.00 96.06 88 ALA A O 1
ATOM 646 N N . CYS A 1 89 ? 3.772 0.953 -3.431 1.00 97.00 89 CYS A N 1
ATOM 647 C CA . CYS A 1 89 ? 3.198 -0.391 -3.593 1.00 97.00 89 CYS A CA 1
ATOM 648 C C . CYS A 1 89 ? 3.119 -0.838 -5.060 1.00 97.00 89 CYS A C 1
ATOM 650 O O . CYS A 1 89 ? 3.140 -2.034 -5.343 1.00 97.00 89 CYS A O 1
ATOM 652 N N . ASN A 1 90 ? 3.048 0.126 -5.977 1.00 95.88 90 ASN A N 1
ATOM 653 C CA . ASN A 1 90 ? 2.939 -0.072 -7.412 1.00 95.88 90 ASN A CA 1
ATOM 654 C C . ASN A 1 90 ? 4.258 0.160 -8.167 1.00 95.88 90 ASN A C 1
ATOM 656 O O . ASN A 1 90 ? 4.235 0.148 -9.396 1.00 95.88 90 ASN A O 1
ATOM 660 N N . ALA A 1 91 ? 5.385 0.355 -7.472 1.00 97.00 91 ALA A N 1
ATOM 661 C CA . ALA A 1 91 ? 6.687 0.527 -8.111 1.00 97.00 91 ALA A CA 1
ATOM 662 C C . ALA A 1 91 ? 6.972 -0.631 -9.083 1.00 97.00 91 ALA A C 1
ATOM 664 O O . ALA A 1 91 ? 6.840 -1.806 -8.714 1.00 97.00 91 ALA A O 1
ATOM 665 N N . LEU A 1 92 ? 7.399 -0.302 -10.310 1.00 95.81 92 LEU A N 1
ATOM 666 C CA . LEU A 1 92 ? 7.742 -1.254 -11.379 1.00 95.81 92 LEU A CA 1
ATOM 667 C C . LEU A 1 92 ? 9.076 -1.963 -11.094 1.00 95.81 92 LEU A C 1
ATOM 669 O O . LEU A 1 92 ? 10.038 -1.901 -11.849 1.00 95.81 92 LEU A O 1
ATOM 673 N N . SER A 1 93 ? 9.139 -2.653 -9.960 1.00 95.62 93 SER A N 1
ATOM 674 C CA . SER A 1 93 ? 10.356 -3.247 -9.404 1.00 95.62 93 SER A CA 1
ATOM 675 C C . SER A 1 93 ? 10.751 -4.584 -10.046 1.00 95.62 93 SER A C 1
ATOM 677 O O . SER A 1 93 ? 11.676 -5.249 -9.565 1.00 95.62 93 SER A O 1
ATOM 679 N N . ARG A 1 94 ? 10.027 -5.024 -11.080 1.00 96.88 94 ARG A N 1
ATOM 680 C CA . ARG A 1 94 ? 10.316 -6.229 -11.863 1.00 96.88 94 ARG A CA 1
ATOM 681 C C . ARG A 1 9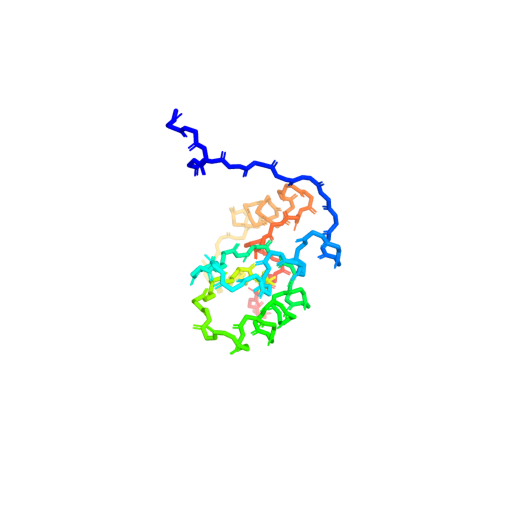4 ? 10.182 -5.925 -13.354 1.00 96.88 94 ARG A C 1
ATOM 683 O O . ARG A 1 94 ? 9.105 -6.091 -13.918 1.00 96.88 94 ARG A O 1
ATOM 690 N N . LEU A 1 95 ? 11.277 -5.509 -13.980 1.00 94.69 95 LEU A N 1
ATOM 691 C CA . LEU A 1 95 ? 11.351 -5.375 -15.432 1.00 94.69 95 LEU A CA 1
ATOM 692 C C . LEU A 1 95 ? 11.636 -6.748 -16.057 1.00 94.69 95 LEU A C 1
ATOM 694 O O . LEU A 1 95 ? 12.607 -7.410 -15.694 1.00 94.69 95 LEU A O 1
ATOM 698 N N . LEU A 1 96 ? 10.759 -7.187 -16.954 1.00 95.75 96 LEU A N 1
ATOM 699 C CA . LEU A 1 96 ? 10.875 -8.411 -17.738 1.00 95.75 96 LEU A CA 1
ATOM 700 C C . LEU A 1 96 ? 11.126 -8.006 -19.191 1.00 95.75 96 LEU A C 1
ATOM 702 O O . LEU A 1 96 ? 10.339 -7.247 -19.753 1.00 95.75 96 LEU A O 1
ATOM 706 N N . VAL A 1 97 ? 12.218 -8.498 -19.769 1.00 95.38 97 VAL A N 1
ATOM 707 C CA . VAL A 1 97 ? 12.659 -8.177 -21.133 1.00 95.38 97 VAL A CA 1
ATOM 708 C C . VAL A 1 97 ? 12.783 -9.456 -21.963 1.00 95.38 97 VAL A C 1
ATOM 710 O O . VAL A 1 97 ? 13.021 -10.526 -21.383 1.00 95.38 97 VAL A O 1
ATOM 713 N N . PRO A 1 98 ? 12.610 -9.381 -23.293 1.00 95.31 98 PRO A N 1
ATOM 714 C CA . PRO A 1 98 ? 12.823 -10.520 -24.174 1.00 95.31 98 PRO A CA 1
ATOM 715 C C . PRO A 1 98 ? 14.302 -10.936 -24.180 1.00 95.31 98 PRO A C 1
ATOM 717 O O . PRO A 1 98 ? 15.188 -10.182 -23.781 1.00 95.31 98 PRO A O 1
ATOM 720 N N . ARG A 1 99 ? 14.567 -12.180 -24.595 1.00 93.31 99 ARG A N 1
ATOM 721 C CA . ARG A 1 99 ? 15.934 -12.727 -24.701 1.00 93.31 99 ARG A CA 1
ATOM 722 C C . ARG A 1 99 ? 16.652 -12.287 -25.982 1.00 93.31 99 ARG A C 1
ATOM 724 O O . ARG A 1 99 ? 17.880 -12.285 -25.983 1.00 93.31 99 ARG A O 1
ATOM 731 N N . SER A 1 100 ? 15.873 -12.084 -27.045 1.00 84.31 100 SER A N 1
ATOM 732 C CA . SER A 1 100 ? 16.298 -11.791 -28.420 1.00 84.31 100 SER A CA 1
ATOM 733 C C . SER A 1 100 ? 17.174 -10.555 -28.516 1.00 84.31 100 SER A C 1
ATOM 735 O O . SER A 1 100 ? 16.844 -9.582 -27.804 1.00 84.31 100 SER A O 1
#

Sequence (100 aa):
LPKGVFNMVVGDGPSCGEALVSHPSVDLISFTGSTRAGKRICEVAARTLKRVRTELGGKSAALLLDDADFDVLVPSFVDHAMRNSGQACNALSRLLVPRS

Radius of gyration: 19.87 Å; chains: 1; bounding box: 36×31×52 Å